Protein AF-A0A2G9TCG8-F1 (afdb_monomer)

Foldseek 3Di:
DLLVQLLPPDPVSVVVSVVVVVVVCVVPPFDWAWDWAFADDWDDPPDDFDADDDPRCVVVDDDPVQDQPDPVSQQVDWDDPDDAPRGTHDRTDITQHRPVDRGGDDDPDDPVSVVVVVQCPPCVNVVSSVVVVVVVVVVPDPPPPPPDDPDD

InterPro domains:
  IPR055455 Proteasome activator complex subunit 4-like, HEAT repeat-like [PF23096] (2-145)

Nearest PDB structures (foldseek):
  7naq-assembly1_c  TM=8.749E-01  e=8.943E-05  Homo sapiens

Radius of gyration: 22.46 Å; Cα contacts (8 Å, |Δi|>4): 112; chains: 1; bounding box: 50×48×52 Å

Organism: Teladorsagia circumcincta (NCBI:txid45464)

Secondary structure (DSSP, 8-state):
-TGGGGG-SSHHHHHHHHHHHHHHHHHHPPPBPEEEEEPPPPPPTTS----S--TTTGGGS--SSS---SHHHHHHPPP-SS--SSS---SEEEEEPPTTS-SB-PPPPPHHHHHHHHHHH-HHHHHHHHHHHHHHHHHS----TT------

Structure (mmCIF, N/CA/C/O backbone):
data_AF-A0A2G9TCG8-F1
#
_entry.id   AF-A0A2G9TCG8-F1
#
loop_
_atom_site.group_PDB
_atom_site.id
_atom_site.type_symbol
_atom_site.label_atom_id
_atom_site.label_alt_id
_atom_site.label_comp_id
_atom_site.label_asym_id
_atom_site.label_entity_id
_atom_site.label_seq_id
_atom_site.pdbx_PDB_ins_code
_atom_site.Cartn_x
_atom_site.Cartn_y
_atom_site.Cartn_z
_atom_site.occupancy
_atom_site.B_iso_or_equiv
_atom_site.auth_seq_id
_atom_site.auth_comp_id
_atom_site.auth_asym_id
_atom_site.auth_atom_id
_atom_site.pdbx_PDB_model_num
ATOM 1 N N . ILE A 1 1 ? -5.229 -3.408 23.979 1.00 68.50 1 ILE A N 1
ATOM 2 C CA . ILE A 1 1 ? -4.871 -2.090 24.557 1.00 68.50 1 ILE A CA 1
ATOM 3 C C . ILE A 1 1 ? -4.566 -1.082 23.457 1.00 68.50 1 ILE A C 1
ATOM 5 O O . ILE A 1 1 ? -5.267 -0.091 23.407 1.00 68.50 1 ILE A O 1
ATOM 9 N N . LEU A 1 2 ? -3.612 -1.334 22.549 1.00 85.12 2 LEU A N 1
ATOM 10 C CA . LEU A 1 2 ? -3.306 -0.400 21.453 1.00 85.12 2 LEU A CA 1
ATOM 11 C C . LEU A 1 2 ? -4.531 -0.136 20.560 1.00 85.12 2 LEU A C 1
ATOM 13 O O . LEU A 1 2 ? -5.032 0.971 20.530 1.00 85.12 2 LEU A O 1
ATOM 17 N N . LEU A 1 3 ? -5.122 -1.170 19.955 1.00 90.19 3 LEU A N 1
ATOM 18 C CA . LEU A 1 3 ? -6.265 -0.997 19.042 1.00 90.19 3 LEU A CA 1
ATOM 19 C C . LEU A 1 3 ? -7.465 -0.271 19.669 1.00 90.19 3 LEU A C 1
ATOM 21 O O . LEU A 1 3 ? -8.044 0.600 19.037 1.00 90.19 3 LEU A O 1
ATOM 25 N N . SER A 1 4 ? -7.799 -0.555 20.930 1.00 90.19 4 SER A N 1
ATOM 26 C CA . SER A 1 4 ? -8.892 0.132 21.634 1.00 90.19 4 SER A CA 1
ATOM 27 C C . SER A 1 4 ? -8.653 1.636 21.806 1.00 90.19 4 SER A C 1
ATOM 29 O O . SER A 1 4 ? -9.613 2.378 21.955 1.00 90.19 4 SER A O 1
ATOM 31 N N . LYS A 1 5 ? -7.394 2.095 21.770 1.00 93.94 5 LYS A N 1
ATOM 32 C CA . LYS A 1 5 ? -7.045 3.515 21.891 1.00 93.94 5 LYS A CA 1
ATOM 33 C C . LYS A 1 5 ? -7.274 4.315 20.610 1.00 93.94 5 LYS A C 1
ATOM 35 O O . LYS A 1 5 ? -7.228 5.534 20.666 1.00 93.94 5 LYS A O 1
ATOM 40 N N . LEU A 1 6 ? -7.585 3.667 19.485 1.00 93.25 6 LEU A N 1
ATOM 41 C CA . LEU A 1 6 ? -7.984 4.362 18.254 1.00 93.25 6 LEU A CA 1
ATOM 42 C C . LEU A 1 6 ? -9.341 5.066 18.377 1.00 93.25 6 LEU A C 1
ATOM 44 O O . LEU A 1 6 ? -9.604 6.000 17.628 1.00 93.25 6 LEU A O 1
ATOM 48 N N . ILE A 1 7 ? -10.181 4.637 19.319 1.00 94.25 7 ILE A N 1
ATOM 49 C CA . ILE A 1 7 ? -11.488 5.238 19.613 1.00 94.25 7 ILE A CA 1
ATOM 50 C C . ILE A 1 7 ? -11.519 5.903 20.996 1.00 94.25 7 ILE A C 1
ATOM 52 O O . ILE A 1 7 ? -12.587 6.084 21.571 1.00 94.25 7 ILE A O 1
ATOM 56 N N . ASP A 1 8 ? -10.347 6.209 21.559 1.00 93.88 8 ASP A N 1
ATOM 57 C CA . ASP A 1 8 ? -10.252 6.906 22.842 1.00 93.88 8 ASP A CA 1
ATOM 58 C C . ASP A 1 8 ? -10.840 8.321 22.733 1.00 93.88 8 ASP A C 1
ATOM 60 O O . ASP A 1 8 ? -10.887 8.882 21.639 1.00 93.88 8 ASP A O 1
ATOM 64 N N . GLU A 1 9 ? -11.276 8.911 23.844 1.00 89.75 9 GLU A N 1
ATOM 65 C CA . GLU A 1 9 ? -11.823 10.273 23.865 1.00 89.75 9 GLU A CA 1
ATOM 66 C C . GLU A 1 9 ? -10.732 11.318 23.602 1.00 89.75 9 GLU A C 1
ATOM 68 O O . GLU A 1 9 ? -10.962 12.301 22.889 1.00 89.75 9 GLU A O 1
ATOM 73 N N . GLU A 1 10 ? -9.513 11.083 24.096 1.00 91.56 10 GLU A N 1
ATOM 74 C CA . GLU A 1 10 ? -8.401 12.010 23.904 1.00 91.56 10 GLU A CA 1
ATOM 75 C C . GLU A 1 10 ? -7.675 11.759 22.575 1.00 91.56 10 GLU A C 1
ATOM 77 O O . GLU A 1 10 ? -7.141 10.676 22.310 1.00 91.56 10 GLU A O 1
ATOM 82 N N . GLN A 1 11 ? -7.561 12.811 21.760 1.00 90.69 11 GLN A N 1
ATOM 83 C CA . GLN A 1 11 ? -6.866 12.777 20.466 1.00 90.69 11 GLN A CA 1
ATOM 84 C C . GLN A 1 11 ? -5.415 12.295 20.578 1.00 90.69 11 GLN A C 1
ATOM 86 O O . GLN A 1 11 ? -4.958 11.509 19.751 1.00 90.69 11 GLN A O 1
ATOM 91 N N . ILE A 1 12 ? -4.703 12.696 21.636 1.00 91.00 12 ILE A N 1
ATOM 92 C CA . ILE A 1 12 ? -3.294 12.336 21.848 1.00 91.00 12 ILE A CA 1
ATOM 93 C C . ILE A 1 12 ? -3.109 10.811 21.895 1.00 91.00 12 ILE A C 1
ATOM 95 O O . ILE A 1 12 ? -2.111 10.290 21.391 1.00 91.00 12 ILE A O 1
ATOM 99 N N . TYR A 1 13 ? -4.051 10.068 22.487 1.00 93.50 13 TYR A N 1
ATOM 100 C CA . TYR A 1 13 ? -3.968 8.606 22.522 1.00 93.50 13 TYR A CA 1
ATOM 101 C C . TYR A 1 13 ? -4.311 7.975 21.176 1.00 93.50 13 TYR A C 1
ATOM 103 O O . TYR A 1 13 ? -3.681 6.979 20.809 1.00 93.50 13 TYR A O 1
ATOM 111 N N . ARG A 1 14 ? -5.244 8.564 20.420 1.00 94.00 14 ARG A N 1
ATOM 112 C CA . ARG A 1 14 ? -5.580 8.109 19.064 1.00 94.00 14 ARG A CA 1
ATOM 113 C C . ARG A 1 14 ? -4.401 8.271 18.113 1.00 94.00 14 ARG A C 1
ATOM 115 O O . ARG A 1 14 ? -4.055 7.320 17.414 1.00 94.00 14 ARG A O 1
ATOM 122 N N . GLU A 1 15 ? -3.734 9.423 18.145 1.00 91.94 15 GLU A N 1
ATOM 123 C CA . GLU A 1 15 ? -2.540 9.707 17.340 1.00 91.94 15 GLU A CA 1
ATOM 124 C C . GLU A 1 15 ? -1.406 8.729 17.655 1.00 91.94 15 GLU A C 1
ATOM 126 O O . GLU A 1 15 ? -0.935 8.024 16.762 1.00 91.94 15 GLU A O 1
ATOM 131 N N . LYS A 1 16 ? -1.039 8.592 18.937 1.00 93.88 16 LYS A N 1
ATOM 132 C CA . LYS A 1 16 ? -0.004 7.637 19.368 1.00 93.88 16 LYS A CA 1
ATOM 133 C C . LYS A 1 16 ? -0.344 6.208 18.957 1.00 93.88 16 LYS A C 1
ATOM 135 O O . LYS A 1 16 ? 0.496 5.501 18.406 1.00 93.88 16 LYS A O 1
ATOM 140 N N . SER A 1 17 ? -1.588 5.782 19.174 1.00 94.62 17 SER A N 1
ATOM 141 C CA . SER A 1 17 ? -2.032 4.446 18.778 1.00 94.62 17 SER A CA 1
ATOM 142 C C . SER A 1 17 ? -1.974 4.240 17.263 1.00 94.62 17 SER A C 1
ATOM 144 O O . SER A 1 17 ? -1.652 3.141 16.807 1.00 94.62 17 SER A O 1
ATOM 146 N N . SER A 1 18 ? -2.302 5.263 16.475 1.00 93.25 18 SER A N 1
ATOM 147 C CA . SER A 1 18 ? -2.228 5.223 15.013 1.00 93.25 18 SER A CA 1
ATOM 148 C C . SER A 1 18 ? -0.782 5.070 14.539 1.00 93.25 18 SER A C 1
ATOM 150 O O . SER A 1 18 ? -0.486 4.201 13.714 1.00 93.25 18 SER A O 1
ATOM 152 N N . GLU A 1 19 ? 0.144 5.838 15.115 1.00 94.69 19 GLU A N 1
ATOM 153 C CA . GLU A 1 19 ? 1.574 5.756 14.811 1.00 94.69 19 GLU A CA 1
ATOM 154 C C . GLU A 1 19 ? 2.166 4.391 15.170 1.00 94.69 19 GLU A C 1
ATOM 156 O O . GLU A 1 19 ? 2.863 3.776 14.354 1.00 94.69 19 GLU A O 1
ATOM 161 N N . GLU A 1 20 ? 1.863 3.877 16.363 1.00 95.00 20 GLU A N 1
ATOM 162 C CA . GLU A 1 20 ? 2.346 2.572 16.805 1.00 95.00 20 GLU A CA 1
ATOM 163 C C . GLU A 1 20 ? 1.776 1.437 15.942 1.00 95.00 20 GLU A C 1
ATOM 165 O O . GLU A 1 20 ? 2.518 0.527 15.550 1.00 95.00 20 GLU A O 1
ATOM 170 N N . LEU A 1 21 ? 0.488 1.502 15.573 1.00 95.19 21 LEU A N 1
ATOM 171 C CA . LEU A 1 21 ? -0.120 0.542 14.650 1.00 95.19 21 LEU A CA 1
ATOM 172 C C . LEU A 1 21 ? 0.539 0.613 13.269 1.00 95.19 21 LEU A C 1
ATOM 174 O O . LEU A 1 21 ? 0.897 -0.423 12.705 1.00 95.19 21 LEU A O 1
ATOM 178 N N . ALA A 1 22 ? 0.743 1.814 12.724 1.00 95.50 22 ALA A N 1
ATOM 179 C CA . ALA A 1 22 ? 1.397 2.009 11.434 1.00 95.50 22 ALA A CA 1
ATOM 180 C C . ALA A 1 22 ? 2.835 1.470 11.443 1.00 95.50 22 ALA A C 1
ATOM 182 O O . ALA A 1 22 ? 3.257 0.785 10.502 1.00 95.50 22 ALA A O 1
ATOM 183 N N . TYR A 1 23 ? 3.581 1.714 12.523 1.00 95.50 23 TYR A N 1
ATOM 184 C CA . TYR A 1 23 ? 4.913 1.156 12.726 1.00 95.50 23 TYR A CA 1
ATOM 185 C C . TYR A 1 23 ? 4.877 -0.375 12.760 1.00 95.50 23 TYR A C 1
ATOM 187 O O . TYR A 1 23 ? 5.656 -1.033 12.059 1.00 95.50 23 TYR A O 1
ATOM 195 N N . TRP A 1 24 ? 3.946 -0.953 13.522 1.00 94.62 24 TRP A N 1
ATOM 196 C CA . TRP A 1 24 ? 3.787 -2.399 13.623 1.00 94.62 24 TRP A CA 1
ATOM 197 C C . TRP A 1 24 ? 3.440 -3.025 12.265 1.00 94.62 24 TRP A C 1
ATOM 199 O O . TRP A 1 24 ? 4.092 -3.987 11.851 1.00 94.62 24 TRP A O 1
ATOM 209 N N . LEU A 1 25 ? 2.490 -2.447 11.523 1.00 94.75 25 LEU A N 1
ATOM 210 C CA . LEU A 1 25 ? 2.100 -2.896 10.182 1.00 94.75 25 LEU A CA 1
ATOM 211 C C . LEU A 1 25 ? 3.273 -2.821 9.201 1.00 94.75 25 LEU A C 1
ATOM 213 O O . LEU A 1 25 ? 3.505 -3.753 8.433 1.00 94.75 25 LEU A O 1
ATOM 217 N N . LYS A 1 26 ? 4.061 -1.742 9.247 1.00 94.75 26 LYS A N 1
ATOM 218 C CA . LYS A 1 26 ? 5.252 -1.577 8.403 1.00 94.75 26 LYS A CA 1
ATOM 219 C C . LYS A 1 26 ? 6.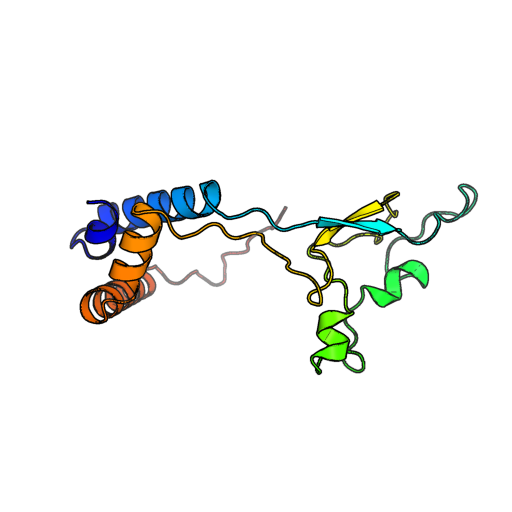316 -2.629 8.710 1.00 94.75 26 LYS A C 1
ATOM 221 O O . LYS A 1 26 ? 6.908 -3.175 7.780 1.00 94.75 26 LYS A O 1
ATOM 226 N N . LYS A 1 27 ? 6.558 -2.915 9.992 1.00 93.50 27 LYS A N 1
ATOM 227 C CA . LYS A 1 27 ? 7.560 -3.892 10.445 1.00 93.50 27 LYS A CA 1
ATOM 228 C C . LYS A 1 27 ? 7.173 -5.327 10.085 1.00 93.50 27 LYS A C 1
ATOM 230 O O . LYS A 1 27 ? 8.042 -6.104 9.700 1.00 93.50 27 LYS A O 1
ATOM 235 N N . ASN A 1 28 ? 5.886 -5.657 10.184 1.00 92.06 28 ASN A N 1
ATOM 236 C CA . ASN A 1 28 ? 5.368 -7.006 9.944 1.00 92.06 28 ASN A CA 1
ATOM 237 C C . ASN A 1 28 ? 4.868 -7.228 8.506 1.00 92.06 28 ASN A C 1
ATOM 239 O O . ASN A 1 28 ? 4.425 -8.324 8.170 1.00 92.06 28 ASN A O 1
ATOM 243 N N . LYS A 1 29 ? 4.959 -6.221 7.627 1.00 91.00 29 LYS A N 1
ATOM 244 C CA . LYS A 1 29 ? 4.546 -6.341 6.226 1.00 91.00 29 LYS A CA 1
ATOM 245 C C . LYS A 1 29 ? 5.308 -7.469 5.527 1.00 91.00 29 LYS A C 1
ATOM 247 O O . LYS A 1 29 ? 6.534 -7.427 5.402 1.00 91.00 29 LYS A O 1
ATOM 252 N N . ALA A 1 30 ? 4.564 -8.440 4.998 1.00 91.56 30 ALA A N 1
ATOM 253 C CA . ALA A 1 30 ? 5.127 -9.523 4.203 1.00 91.56 30 ALA A CA 1
ATOM 254 C C . ALA A 1 30 ? 5.920 -8.966 3.007 1.00 91.56 30 ALA A C 1
ATOM 256 O O . ALA A 1 30 ? 5.468 -8.067 2.288 1.00 91.56 30 ALA A O 1
ATOM 257 N N . ARG A 1 31 ? 7.132 -9.492 2.804 1.00 91.38 31 ARG A N 1
ATOM 258 C CA . ARG A 1 31 ? 8.017 -9.031 1.732 1.00 91.38 31 ARG A CA 1
ATOM 259 C C . ARG A 1 31 ? 7.474 -9.476 0.379 1.00 91.38 31 ARG A C 1
ATOM 261 O O . ARG A 1 31 ? 7.101 -10.631 0.192 1.00 91.38 31 ARG A O 1
ATOM 268 N N . THR A 1 32 ? 7.481 -8.554 -0.575 1.00 94.19 32 THR A N 1
ATOM 269 C CA . THR A 1 32 ? 7.158 -8.856 -1.971 1.00 94.19 32 THR A CA 1
ATOM 270 C C . THR A 1 32 ? 8.260 -9.703 -2.594 1.00 94.19 32 THR A C 1
ATOM 272 O O . THR A 1 32 ? 9.441 -9.396 -2.409 1.00 94.19 32 THR A O 1
ATOM 275 N N . ILE A 1 33 ? 7.890 -10.700 -3.389 1.00 94.88 33 ILE A N 1
ATOM 276 C CA . ILE A 1 33 ? 8.814 -11.457 -4.229 1.00 94.88 33 ILE A CA 1
ATOM 277 C C . ILE A 1 33 ? 9.256 -10.544 -5.374 1.00 94.88 33 ILE A C 1
ATOM 279 O O . ILE A 1 33 ? 8.430 -9.942 -6.065 1.00 94.88 33 ILE A O 1
ATOM 283 N N . ARG A 1 34 ? 10.571 -10.401 -5.547 1.00 94.12 34 ARG A N 1
ATOM 284 C CA . ARG A 1 34 ? 11.161 -9.496 -6.538 1.00 94.12 34 ARG A CA 1
ATOM 285 C C . ARG A 1 34 ? 11.934 -10.276 -7.592 1.00 94.12 34 ARG A C 1
ATOM 287 O O . ARG A 1 34 ? 12.496 -11.326 -7.299 1.00 94.12 34 ARG A O 1
ATOM 294 N N . MET A 1 35 ? 11.975 -9.736 -8.802 1.00 94.31 35 MET A N 1
ATOM 295 C CA . MET A 1 35 ? 12.824 -10.199 -9.897 1.00 94.31 35 MET A CA 1
ATOM 296 C C . MET A 1 35 ? 13.745 -9.074 -10.362 1.00 94.31 35 MET A C 1
ATOM 298 O O . MET A 1 35 ? 13.427 -7.892 -10.212 1.00 94.31 35 MET A O 1
ATOM 302 N N . ASN A 1 36 ? 14.874 -9.454 -10.953 1.00 93.69 36 ASN A N 1
ATOM 303 C CA . ASN A 1 36 ? 15.758 -8.517 -11.630 1.00 93.69 36 ASN A CA 1
ATOM 304 C C . ASN A 1 36 ? 15.252 -8.318 -13.056 1.00 93.69 36 ASN A C 1
ATOM 306 O O . ASN A 1 36 ? 15.309 -9.231 -13.878 1.00 93.69 36 ASN A O 1
ATOM 310 N N . TRP A 1 37 ? 14.737 -7.126 -13.335 1.00 91.50 37 TRP A N 1
ATOM 311 C CA . TRP A 1 37 ? 14.377 -6.719 -14.682 1.00 91.50 37 TRP A CA 1
ATOM 312 C C . TRP A 1 37 ? 15.614 -6.173 -15.394 1.00 91.50 37 TRP A C 1
ATOM 314 O O . TRP A 1 37 ? 16.307 -5.293 -14.870 1.00 91.50 37 TRP A O 1
ATOM 324 N N . MET A 1 38 ? 15.907 -6.733 -16.565 1.00 89.50 38 MET A N 1
ATOM 325 C CA . MET A 1 38 ? 17.078 -6.374 -17.359 1.00 89.50 38 MET A CA 1
ATOM 326 C C . MET A 1 38 ? 16.841 -5.031 -18.037 1.00 89.50 38 MET A C 1
ATOM 328 O O . MET A 1 38 ? 15.907 -4.895 -18.825 1.00 89.50 38 MET A O 1
ATOM 332 N N . CYS A 1 39 ? 17.692 -4.050 -17.738 1.00 86.12 39 CYS A N 1
ATOM 333 C CA . CYS A 1 39 ? 17.575 -2.743 -18.368 1.00 86.12 39 CYS A CA 1
ATOM 334 C C . CYS A 1 39 ? 18.019 -2.800 -19.837 1.00 86.12 39 CYS A C 1
ATOM 336 O O . CYS A 1 39 ? 18.892 -3.608 -20.180 1.00 86.12 39 CYS A O 1
ATOM 338 N N . PRO A 1 40 ? 17.472 -1.929 -20.706 1.00 83.19 40 PRO A N 1
ATOM 339 C CA . PRO A 1 40 ? 17.981 -1.753 -22.059 1.00 83.19 40 PRO A CA 1
ATOM 340 C C . PRO A 1 40 ? 19.495 -1.523 -22.035 1.00 83.19 40 PRO A C 1
ATOM 342 O O . PRO A 1 40 ? 20.017 -0.860 -21.131 1.00 83.19 40 PRO A O 1
ATOM 345 N N . LYS A 1 41 ? 20.214 -2.099 -23.010 1.00 70.62 41 LYS A N 1
ATOM 346 C CA . LYS A 1 41 ? 21.681 -2.015 -23.069 1.00 70.62 41 LYS A CA 1
ATOM 347 C C . LYS A 1 41 ? 22.114 -0.554 -22.947 1.00 70.62 41 LYS A C 1
ATOM 349 O O . LYS A 1 41 ? 21.605 0.300 -23.673 1.00 70.62 41 LYS A O 1
ATOM 354 N N . LYS A 1 42 ? 23.065 -0.288 -22.039 1.00 61.81 42 LYS A N 1
ATOM 355 C CA . LYS A 1 42 ? 23.673 1.040 -21.877 1.00 61.81 42 LYS A CA 1
ATOM 356 C C . LYS A 1 42 ? 24.098 1.531 -23.272 1.00 61.81 42 LYS A C 1
ATOM 358 O O . LYS A 1 42 ? 24.749 0.755 -23.982 1.00 61.81 42 LYS A O 1
ATOM 363 N N . PRO A 1 43 ? 23.756 2.765 -23.686 1.00 56.03 43 PRO A N 1
ATOM 364 C CA . PRO A 1 43 ? 24.396 3.342 -24.858 1.00 56.03 43 PRO A CA 1
ATOM 365 C C . PRO A 1 43 ? 25.907 3.246 -24.636 1.00 56.03 43 PRO A C 1
ATOM 367 O O . PRO A 1 43 ? 26.387 3.518 -23.531 1.00 56.03 43 PRO A O 1
ATOM 370 N N . GLN A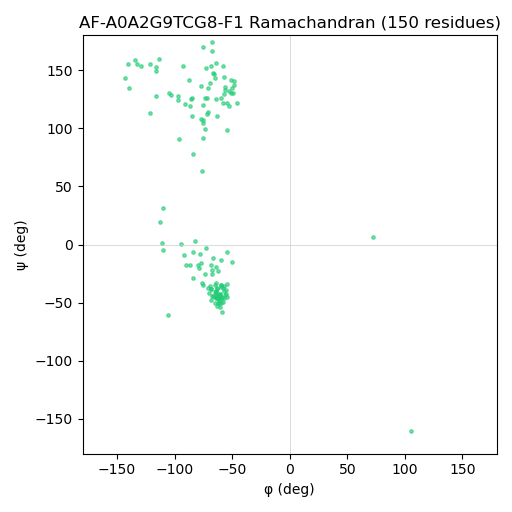 1 44 ? 26.635 2.756 -25.642 1.00 55.44 44 GLN A N 1
ATOM 371 C CA . GLN A 1 44 ? 28.091 2.628 -25.580 1.00 55.44 44 GLN A CA 1
ATOM 372 C C . GLN A 1 44 ? 28.662 3.963 -25.086 1.00 55.44 44 GLN A C 1
ATOM 374 O O . GLN A 1 44 ? 28.198 5.014 -25.526 1.00 55.44 44 GLN A O 1
ATOM 379 N N . GLU A 1 45 ? 29.640 3.930 -24.177 1.00 55.31 45 GLU A N 1
ATOM 380 C CA . GLU A 1 45 ? 30.160 5.085 -23.413 1.00 55.31 45 GLU A CA 1
ATOM 381 C C . GLU A 1 45 ? 30.623 6.288 -24.263 1.00 55.31 45 GLU A C 1
ATOM 383 O O . GLU A 1 45 ? 30.927 7.349 -23.730 1.00 55.31 45 GLU A O 1
ATOM 388 N N . ARG A 1 46 ? 30.638 6.146 -25.592 1.00 56.03 46 ARG A N 1
ATOM 389 C CA . ARG A 1 46 ? 30.939 7.186 -26.581 1.00 56.03 46 ARG A CA 1
ATOM 390 C C . ARG A 1 46 ? 29.747 8.074 -26.963 1.00 56.03 46 ARG A C 1
ATOM 392 O O . ARG A 1 46 ? 29.938 9.024 -27.715 1.00 56.03 46 ARG A O 1
ATOM 399 N N . VAL A 1 47 ? 28.531 7.787 -26.495 1.00 61.28 47 VAL A N 1
ATOM 400 C CA . VAL A 1 47 ? 27.345 8.615 -26.774 1.00 61.28 47 VAL A CA 1
ATOM 401 C C . VAL A 1 47 ? 27.101 9.576 -25.612 1.00 61.28 47 VAL A C 1
ATOM 403 O O . VAL A 1 47 ? 26.937 9.145 -24.472 1.00 61.28 47 VAL A O 1
ATOM 406 N N . PHE A 1 48 ? 27.035 10.879 -25.901 1.00 63.91 48 PHE A N 1
ATOM 407 C CA . PHE A 1 48 ? 26.646 11.895 -24.920 1.00 63.91 48 PHE A CA 1
ATOM 408 C C . PHE A 1 48 ? 25.291 11.539 -24.291 1.00 63.91 48 PHE A C 1
ATOM 410 O O . PHE A 1 48 ? 24.288 11.397 -24.994 1.00 63.91 48 PHE A O 1
ATOM 417 N N . LEU A 1 49 ? 25.266 11.391 -22.963 1.00 65.88 49 LEU A N 1
ATOM 418 C CA . LEU A 1 49 ? 24.052 11.089 -22.206 1.00 65.88 49 LEU A CA 1
ATOM 419 C C . LEU A 1 49 ? 23.058 12.243 -22.362 1.00 65.88 49 LEU A C 1
ATOM 421 O O . LEU A 1 49 ? 23.275 13.339 -21.848 1.00 65.88 49 LEU A O 1
ATOM 425 N N . LYS A 1 50 ? 21.960 11.991 -23.078 1.00 71.31 50 LYS A N 1
ATOM 426 C CA . LYS A 1 50 ? 20.844 12.932 -23.196 1.00 71.31 50 LYS A CA 1
ATOM 427 C C . LYS A 1 50 ? 19.828 12.653 -22.094 1.00 71.31 50 LYS A C 1
ATOM 429 O O . LYS A 1 50 ? 19.289 11.550 -22.006 1.00 71.31 50 LYS A O 1
ATOM 434 N N . CYS A 1 51 ? 19.571 13.646 -21.253 1.00 76.94 51 CYS A N 1
ATOM 435 C CA . CYS A 1 51 ? 18.486 13.594 -20.277 1.00 76.94 51 CYS A CA 1
ATOM 436 C C . CYS A 1 51 ? 17.123 13.643 -20.982 1.00 76.94 51 CYS A C 1
ATOM 438 O O . CYS A 1 51 ? 17.001 14.225 -22.059 1.00 76.94 51 CYS A O 1
ATOM 440 N N . GLY A 1 52 ? 16.096 13.083 -20.341 1.00 79.44 52 GLY A N 1
ATOM 441 C CA . GLY A 1 52 ? 14.704 13.201 -20.783 1.00 79.44 52 GLY A CA 1
ATOM 442 C C . GLY A 1 52 ? 14.147 11.935 -21.430 1.00 79.44 52 GLY A C 1
ATOM 443 O O . GLY A 1 52 ? 14.646 10.829 -21.201 1.00 79.44 52 GLY A O 1
ATOM 444 N N . ILE A 1 53 ? 13.071 12.105 -22.202 1.00 81.12 53 ILE A N 1
ATOM 445 C CA . ILE A 1 53 ? 12.395 11.012 -22.904 1.00 81.12 53 ILE A CA 1
ATOM 446 C C . ILE A 1 53 ? 13.259 10.585 -24.090 1.00 81.12 53 ILE A C 1
ATOM 448 O O . ILE A 1 53 ? 13.649 11.394 -24.932 1.00 81.12 53 ILE A O 1
ATOM 452 N N . ARG A 1 54 ? 13.568 9.296 -24.143 1.00 82.50 54 ARG A N 1
ATOM 453 C CA . ARG A 1 54 ? 14.402 8.658 -25.150 1.00 82.50 54 ARG A CA 1
ATOM 454 C C . ARG A 1 54 ? 13.740 7.363 -25.624 1.00 82.50 54 ARG A C 1
ATOM 456 O O . ARG A 1 54 ? 12.944 6.783 -24.888 1.00 82.50 54 ARG A O 1
ATOM 463 N N . PRO A 1 55 ? 14.094 6.851 -26.814 1.00 82.62 55 PRO A N 1
ATOM 464 C CA . PRO A 1 55 ? 13.503 5.615 -27.327 1.00 82.62 55 PRO A CA 1
ATOM 465 C C . PRO A 1 55 ? 13.619 4.421 -26.366 1.00 82.62 55 PRO A C 1
ATOM 467 O O . PRO A 1 55 ? 12.709 3.605 -26.288 1.00 82.62 55 PRO A O 1
ATOM 470 N N . ASP A 1 56 ? 14.705 4.339 -25.593 1.00 82.81 56 ASP A N 1
ATOM 471 C CA . ASP A 1 56 ? 14.958 3.274 -24.618 1.00 82.81 56 ASP A CA 1
ATOM 472 C C . ASP A 1 56 ? 14.097 3.362 -23.349 1.00 82.81 56 ASP A C 1
ATOM 474 O O . ASP A 1 56 ? 13.884 2.341 -22.702 1.00 82.81 56 ASP A O 1
ATOM 478 N N . ASN A 1 57 ? 13.615 4.552 -22.972 1.00 84.00 57 ASN A N 1
ATOM 479 C CA . ASN A 1 57 ? 12.777 4.754 -21.782 1.00 84.00 57 ASN A CA 1
ATOM 480 C C . ASN A 1 57 ? 11.320 5.115 -22.107 1.00 84.00 57 ASN A C 1
ATOM 482 O O . ASN A 1 57 ? 10.522 5.267 -21.186 1.00 84.00 57 ASN A O 1
ATOM 486 N N . MET A 1 58 ? 10.961 5.184 -23.392 1.00 83.31 58 MET A N 1
ATOM 487 C CA . MET A 1 58 ? 9.615 5.533 -23.851 1.00 83.31 58 MET A CA 1
ATOM 488 C C . MET A 1 58 ? 8.546 4.595 -23.283 1.00 83.31 58 MET A C 1
ATOM 490 O O . MET A 1 58 ? 7.473 5.046 -22.910 1.00 83.31 58 MET A O 1
ATOM 494 N N . SER A 1 59 ? 8.858 3.306 -23.121 1.00 78.62 59 SER A N 1
ATOM 495 C CA . SER A 1 59 ? 7.935 2.323 -22.538 1.00 78.62 59 SER A CA 1
ATOM 496 C C . SER A 1 59 ? 7.627 2.552 -21.052 1.00 78.62 59 SER A C 1
ATOM 498 O O . SER A 1 59 ? 6.766 1.873 -20.503 1.00 78.62 59 SER A O 1
ATOM 500 N N . LEU A 1 60 ? 8.369 3.433 -20.370 1.00 81.88 60 LEU A N 1
ATOM 501 C CA . LEU A 1 60 ? 8.072 3.853 -18.998 1.00 81.88 60 LEU A CA 1
ATOM 502 C C . LEU A 1 60 ? 7.153 5.073 -18.943 1.00 81.88 60 LEU A C 1
ATOM 504 O O . LEU A 1 60 ? 6.616 5.372 -17.875 1.00 81.88 60 LEU A O 1
ATOM 508 N N . ALA A 1 61 ? 7.020 5.808 -20.049 1.00 84.75 61 ALA A N 1
ATOM 509 C CA . ALA A 1 61 ? 6.084 6.912 -20.118 1.00 84.75 61 ALA A CA 1
ATOM 510 C C . ALA A 1 61 ? 4.656 6.367 -20.038 1.00 84.75 61 ALA A C 1
ATOM 512 O O . ALA A 1 61 ? 4.362 5.260 -20.490 1.00 84.75 61 ALA A O 1
ATOM 513 N N . TYR A 1 62 ? 3.771 7.153 -19.432 1.00 87.25 62 TYR A N 1
ATOM 514 C CA . TYR A 1 62 ? 2.356 6.826 -19.420 1.00 87.25 62 TYR A CA 1
ATOM 515 C C . TYR A 1 62 ? 1.816 6.856 -20.852 1.00 87.25 62 TYR A C 1
ATOM 517 O O . TYR A 1 62 ? 1.942 7.869 -21.539 1.00 87.25 62 TYR A O 1
ATOM 525 N N . ASP A 1 63 ? 1.200 5.755 -21.267 1.00 88.12 63 ASP A N 1
ATOM 526 C CA . ASP A 1 63 ? 0.543 5.607 -22.559 1.00 88.12 63 ASP A CA 1
ATOM 527 C C . ASP A 1 63 ? -0.929 5.257 -22.319 1.00 88.12 63 ASP A C 1
ATOM 529 O O . ASP A 1 63 ? -1.248 4.189 -21.789 1.00 88.12 63 ASP A O 1
ATOM 533 N N . SER A 1 64 ? -1.825 6.175 -22.687 1.00 90.81 64 SER A N 1
ATOM 534 C CA . SER A 1 64 ? -3.271 6.015 -22.515 1.00 90.81 64 SER A CA 1
ATOM 535 C C . SER A 1 64 ? -3.875 4.923 -23.396 1.00 90.81 64 SER A C 1
ATOM 537 O O . SER A 1 64 ? -4.919 4.378 -23.046 1.00 90.81 64 SER A O 1
ATOM 539 N N . GLU A 1 65 ? -3.254 4.605 -24.532 1.00 89.88 65 GLU A N 1
ATOM 540 C CA . GLU A 1 65 ? -3.770 3.617 -25.484 1.00 89.88 65 GLU A CA 1
ATOM 541 C C . GLU A 1 65 ? -3.379 2.188 -25.080 1.00 89.88 65 GLU A C 1
ATOM 543 O O . GLU A 1 65 ? -4.114 1.231 -25.334 1.00 89.88 65 GLU A O 1
ATOM 548 N N . ASN A 1 66 ? -2.247 2.037 -24.383 1.00 86.19 66 ASN A N 1
ATOM 549 C CA . ASN A 1 66 ? -1.669 0.743 -24.012 1.00 86.19 66 ASN A CA 1
ATOM 550 C C . ASN A 1 66 ? -1.752 0.424 -22.513 1.00 86.19 66 ASN A C 1
ATOM 552 O O . ASN A 1 66 ? -0.917 -0.303 -21.966 1.00 86.19 66 ASN A O 1
ATOM 556 N N . LEU A 1 67 ? -2.794 0.910 -21.843 1.00 90.38 67 LEU A N 1
ATOM 557 C CA . LEU A 1 67 ? -3.031 0.598 -20.437 1.00 90.38 67 LEU A CA 1
ATOM 558 C C . LEU A 1 67 ? -3.343 -0.898 -20.216 1.00 90.38 67 LEU A C 1
ATOM 560 O O . LEU A 1 67 ? -3.976 -1.550 -21.062 1.00 90.38 67 LEU A O 1
ATOM 564 N N . PRO A 1 68 ? -2.936 -1.471 -19.067 1.00 92.19 68 PRO A N 1
ATOM 565 C CA . PRO A 1 68 ? -3.221 -2.857 -18.706 1.00 92.19 68 PRO A CA 1
ATOM 566 C C . PRO A 1 68 ? -4.681 -3.042 -18.248 1.00 92.19 68 PRO A C 1
ATOM 568 O O . PRO A 1 68 ? -4.948 -3.421 -17.114 1.00 92.19 68 PRO A O 1
ATOM 571 N N . ASN A 1 69 ? -5.633 -2.798 -19.153 1.00 93.31 69 ASN A N 1
ATOM 572 C CA . ASN A 1 69 ? -7.083 -2.819 -18.889 1.00 93.31 69 ASN A CA 1
ATOM 573 C C . ASN A 1 69 ? -7.707 -4.226 -18.929 1.00 93.31 69 ASN A C 1
ATOM 575 O O . ASN A 1 69 ? -8.920 -4.375 -18.833 1.00 93.31 69 ASN A O 1
ATOM 579 N N . SER A 1 70 ? -6.890 -5.257 -19.120 1.00 95.19 70 SER A N 1
ATOM 580 C CA . SER A 1 70 ? -7.310 -6.661 -19.115 1.00 95.19 70 SER A CA 1
ATOM 581 C C . SER A 1 70 ? -6.403 -7.444 -18.181 1.00 95.19 70 SER A C 1
ATOM 583 O O . SER A 1 70 ? -5.243 -7.068 -17.996 1.00 95.19 70 SER A O 1
ATOM 585 N N . GLU A 1 71 ? -6.919 -8.539 -17.627 1.00 94.31 71 GLU A N 1
ATOM 586 C CA . GLU A 1 71 ? -6.165 -9.403 -16.722 1.00 94.31 71 GLU A CA 1
ATOM 587 C C . GLU A 1 71 ? -4.872 -9.914 -17.375 1.00 94.31 71 GLU A C 1
ATOM 589 O O . GLU A 1 71 ? -3.809 -9.824 -16.768 1.00 94.31 71 GLU A O 1
ATOM 594 N N . ASP A 1 72 ? -4.919 -10.342 -18.639 1.00 93.94 72 ASP A N 1
ATOM 595 C CA . ASP A 1 72 ? -3.742 -10.837 -19.365 1.00 93.94 72 ASP A CA 1
ATOM 596 C C . ASP A 1 72 ? -2.647 -9.776 -19.522 1.00 93.94 72 ASP A C 1
ATOM 598 O O . ASP A 1 72 ? -1.459 -10.053 -19.295 1.00 93.94 72 ASP A O 1
ATOM 602 N N . LYS A 1 73 ? -3.041 -8.542 -19.877 1.00 93.00 73 LYS A N 1
ATOM 603 C CA . LYS A 1 73 ? -2.111 -7.408 -19.955 1.00 93.00 73 LYS A CA 1
ATOM 604 C C . LYS A 1 73 ? -1.554 -7.091 -18.568 1.00 93.00 73 LYS A C 1
ATOM 606 O O . LYS A 1 73 ? -0.340 -7.059 -18.408 1.00 93.00 73 LYS A O 1
ATOM 611 N N . TRP A 1 74 ? -2.409 -6.948 -17.555 1.00 94.38 74 TRP A N 1
ATOM 612 C CA . TRP A 1 74 ? -2.006 -6.681 -16.170 1.00 94.38 74 TRP A CA 1
ATOM 613 C C . TRP A 1 74 ? -1.008 -7.715 -15.638 1.00 94.38 74 TRP A C 1
ATOM 615 O O . TRP A 1 74 ? 0.038 -7.370 -15.084 1.00 94.38 74 TRP A O 1
ATOM 625 N N . ASN A 1 75 ? -1.285 -8.991 -15.892 1.00 94.88 75 ASN A N 1
ATOM 626 C CA . ASN A 1 75 ? -0.466 -10.124 -15.484 1.00 94.88 75 ASN A CA 1
ATOM 627 C C . ASN A 1 75 ? 0.888 -10.201 -16.198 1.00 94.88 75 ASN A C 1
ATOM 629 O O . ASN A 1 75 ? 1.798 -10.877 -15.705 1.00 94.88 75 ASN A O 1
ATOM 633 N N . SER A 1 76 ? 1.036 -9.495 -17.319 1.00 91.88 76 SER A N 1
ATOM 634 C CA . SER A 1 76 ? 2.246 -9.451 -18.142 1.00 91.88 76 SER A CA 1
ATOM 635 C C . SER A 1 76 ? 2.980 -8.106 -18.086 1.00 91.88 76 SER A C 1
ATOM 637 O O . SER A 1 76 ? 4.077 -7.998 -18.632 1.00 91.88 76 SER A O 1
ATOM 639 N N . THR A 1 77 ? 2.431 -7.098 -17.405 1.00 90.81 77 THR A N 1
ATOM 640 C CA . THR A 1 77 ? 3.044 -5.772 -17.261 1.00 90.81 77 THR A CA 1
ATOM 641 C C . THR A 1 77 ? 3.996 -5.715 -16.064 1.00 90.81 77 THR A C 1
ATOM 643 O O . THR A 1 77 ? 3.739 -6.274 -14.996 1.00 90.81 77 THR A O 1
ATOM 646 N N . VAL A 1 78 ? 5.121 -5.014 -16.237 1.00 89.19 78 VAL A N 1
ATOM 647 C CA . VAL A 1 78 ? 6.034 -4.647 -15.144 1.00 89.19 78 VAL A CA 1
ATOM 648 C C . VAL A 1 78 ? 5.712 -3.230 -14.688 1.00 89.19 78 VAL A C 1
ATOM 650 O O . VAL A 1 78 ? 5.713 -2.307 -15.497 1.00 89.19 78 VAL A O 1
ATOM 653 N N . PHE A 1 79 ? 5.497 -3.048 -13.387 1.00 88.44 79 PHE A N 1
ATOM 654 C CA . PHE A 1 79 ? 5.232 -1.738 -12.796 1.00 88.44 79 PHE A CA 1
ATOM 655 C C . PHE A 1 79 ? 6.471 -1.197 -12.083 1.00 88.44 79 PHE A C 1
ATOM 657 O O . PHE A 1 79 ? 7.061 -1.864 -11.225 1.00 88.44 79 PHE A O 1
ATOM 664 N N . PHE A 1 80 ? 6.843 0.038 -12.409 1.00 86.62 80 PHE A N 1
ATOM 665 C CA . PHE A 1 80 ? 7.953 0.747 -11.783 1.00 86.62 80 PHE A CA 1
ATOM 666 C C . PHE A 1 80 ? 7.419 1.812 -10.829 1.00 86.62 80 PHE A C 1
ATOM 668 O O . PHE A 1 80 ? 6.576 2.621 -11.195 1.00 86.62 80 PHE A O 1
ATOM 675 N N . SER A 1 81 ? 7.928 1.831 -9.597 1.00 80.31 81 SER A N 1
ATOM 676 C CA . SER A 1 81 ? 7.544 2.828 -8.588 1.00 80.31 81 SER A CA 1
ATOM 677 C C . SER A 1 81 ? 8.444 4.064 -8.564 1.00 80.31 81 SER A C 1
ATOM 679 O O . SER A 1 81 ? 8.164 5.014 -7.841 1.00 80.31 81 SER A O 1
ATOM 681 N N . LYS A 1 82 ? 9.559 4.041 -9.301 1.00 82.62 82 LYS A N 1
ATOM 682 C CA . LYS A 1 82 ? 10.548 5.121 -9.359 1.00 82.62 82 LYS A CA 1
ATOM 683 C C . LYS A 1 82 ? 10.905 5.422 -10.807 1.00 82.62 82 LYS A C 1
ATOM 685 O O . LYS A 1 82 ? 10.820 4.550 -11.669 1.00 82.62 82 LYS A O 1
ATOM 690 N N . GLN A 1 83 ? 11.360 6.647 -11.037 1.00 78.06 83 GLN A N 1
ATOM 691 C CA . GLN A 1 83 ? 11.827 7.118 -12.334 1.00 78.06 83 GLN A CA 1
ATOM 692 C C . GLN A 1 83 ? 13.220 6.542 -12.626 1.00 78.06 83 GLN A C 1
ATOM 694 O O . GLN A 1 83 ? 14.243 7.088 -12.213 1.00 78.06 83 GLN A O 1
ATOM 699 N N . PHE A 1 84 ? 13.264 5.393 -13.298 1.00 84.50 84 PHE A N 1
ATOM 700 C CA . PHE A 1 84 ? 14.507 4.802 -13.789 1.00 84.50 84 PHE A CA 1
ATOM 701 C C . PHE A 1 84 ? 14.785 5.248 -15.225 1.00 84.50 84 PHE A C 1
ATOM 703 O O . PHE A 1 84 ? 13.873 5.577 -15.975 1.00 84.50 84 PHE A O 1
ATOM 710 N N . GLY A 1 85 ? 16.058 5.269 -15.622 1.00 79.62 85 GLY A N 1
ATOM 711 C CA . GLY A 1 85 ? 16.418 5.507 -17.020 1.00 79.62 85 GLY A CA 1
ATOM 712 C C . GLY A 1 85 ? 16.235 6.946 -17.515 1.00 79.62 85 GLY A C 1
ATOM 713 O O . GLY A 1 85 ? 16.460 7.190 -18.694 1.00 79.62 85 GLY A O 1
ATOM 714 N N . CYS A 1 86 ? 15.896 7.931 -16.677 1.00 79.81 86 CYS A N 1
ATOM 715 C CA . CYS A 1 86 ? 15.804 9.336 -17.113 1.00 79.81 86 CYS A CA 1
ATOM 716 C C . CYS A 1 86 ? 17.178 9.938 -17.460 1.00 79.81 86 CYS A C 1
ATOM 718 O O . CYS A 1 86 ? 17.310 10.654 -18.450 1.00 79.81 86 CYS A O 1
ATOM 720 N N . TYR A 1 87 ? 18.217 9.592 -16.693 1.00 79.56 87 TYR A N 1
ATOM 721 C CA . TYR A 1 87 ? 19.609 9.976 -16.970 1.00 79.56 87 TYR A CA 1
ATOM 722 C C . TYR A 1 87 ? 20.429 8.795 -17.498 1.00 79.56 87 TYR A C 1
ATOM 724 O O . TYR A 1 87 ? 20.897 8.811 -18.633 1.00 79.56 87 TYR A O 1
ATOM 732 N N . LYS A 1 88 ? 20.550 7.735 -16.690 1.00 80.12 88 LYS A N 1
ATOM 733 C CA . LYS A 1 88 ? 21.284 6.511 -17.023 1.00 80.12 88 LYS A CA 1
ATOM 734 C C . LYS A 1 88 ? 20.555 5.294 -16.463 1.00 80.12 88 LYS A C 1
ATOM 736 O O . LYS A 1 88 ? 19.998 5.353 -15.366 1.00 80.12 88 LYS A O 1
ATOM 741 N N . TRP A 1 89 ? 20.573 4.191 -17.205 1.00 85.88 89 TRP A N 1
ATOM 742 C CA . TRP A 1 89 ? 20.064 2.914 -16.715 1.00 85.88 89 TRP A CA 1
ATOM 743 C C . TRP A 1 89 ? 21.058 2.241 -15.759 1.00 85.88 89 TRP A C 1
ATOM 745 O O . TRP A 1 89 ? 22.258 2.193 -16.065 1.00 85.88 89 TRP A O 1
ATOM 755 N N . PRO A 1 90 ? 20.588 1.686 -14.627 1.00 87.94 90 PRO A N 1
ATOM 756 C CA . PRO A 1 90 ? 21.354 0.682 -13.901 1.00 87.94 90 PRO A CA 1
ATOM 757 C C . PRO A 1 90 ? 21.453 -0.603 -14.738 1.00 87.94 90 PRO A C 1
ATOM 759 O O . PRO A 1 90 ? 20.853 -0.725 -15.802 1.00 87.94 90 PRO A O 1
ATOM 762 N N . GLU A 1 91 ? 22.226 -1.578 -14.274 1.00 86.50 91 GLU A N 1
ATOM 763 C CA . GLU A 1 91 ? 22.340 -2.867 -14.975 1.00 86.50 91 GLU A CA 1
ATOM 764 C C . GLU A 1 91 ? 21.054 -3.682 -14.870 1.00 86.50 91 GLU A C 1
ATOM 766 O O . GLU A 1 91 ? 20.579 -4.253 -15.850 1.00 86.50 91 GLU A O 1
ATOM 771 N N . THR A 1 92 ? 20.458 -3.684 -13.681 1.00 90.44 92 THR A N 1
ATOM 772 C CA . THR A 1 92 ? 19.170 -4.316 -13.416 1.00 90.44 92 THR A CA 1
ATOM 773 C C . THR A 1 92 ? 18.348 -3.452 -12.472 1.00 90.44 92 THR A C 1
ATOM 775 O O . THR A 1 92 ? 18.887 -2.658 -11.696 1.00 90.44 92 THR A O 1
ATOM 778 N N . ILE A 1 93 ? 17.026 -3.607 -12.536 1.00 90.94 93 ILE A N 1
ATOM 779 C CA . ILE A 1 93 ? 16.097 -2.996 -11.585 1.00 90.94 93 ILE A CA 1
ATOM 780 C C . ILE A 1 93 ? 15.389 -4.112 -10.834 1.00 90.94 93 ILE A C 1
ATOM 782 O O . ILE A 1 93 ? 14.797 -5.007 -11.434 1.00 90.94 93 ILE A O 1
ATOM 786 N N . SER A 1 94 ? 15.411 -4.032 -9.506 1.00 93.00 94 SER A N 1
ATOM 787 C CA . SER A 1 94 ? 14.614 -4.924 -8.674 1.00 93.00 94 SER A CA 1
ATOM 788 C C . SER A 1 94 ? 13.148 -4.495 -8.719 1.00 93.00 94 SER A C 1
ATOM 790 O O . SER A 1 94 ? 12.765 -3.495 -8.103 1.00 93.00 94 SER A O 1
ATOM 792 N N . VAL A 1 95 ? 12.316 -5.261 -9.415 1.00 92.75 95 VAL A N 1
ATOM 793 C CA . VAL A 1 95 ? 10.866 -5.038 -9.541 1.00 92.75 95 VAL A CA 1
ATOM 794 C C . VAL A 1 95 ? 10.095 -6.165 -8.866 1.00 92.75 95 VAL A C 1
ATOM 796 O O . VAL A 1 95 ? 10.642 -7.242 -8.637 1.00 92.75 95 VAL A O 1
ATOM 799 N N . VAL A 1 96 ? 8.828 -5.933 -8.523 1.00 94.12 96 VAL A N 1
ATOM 800 C CA . VAL A 1 96 ? 7.948 -7.028 -8.084 1.00 94.12 96 VAL A CA 1
ATOM 801 C C . VAL A 1 96 ? 7.755 -7.987 -9.259 1.00 94.12 96 VAL A C 1
ATOM 803 O O . VAL A 1 96 ? 7.717 -7.557 -10.412 1.00 94.12 96 VAL A O 1
ATOM 806 N N . VAL A 1 97 ? 7.684 -9.289 -8.983 1.00 94.88 97 VAL A N 1
ATOM 807 C CA . VAL A 1 97 ? 7.401 -10.286 -10.023 1.00 94.88 97 VAL A CA 1
ATOM 808 C C . VAL A 1 97 ? 6.068 -10.000 -10.725 1.00 94.88 97 VAL A C 1
ATOM 810 O O . VAL A 1 97 ? 5.164 -9.394 -10.147 1.00 94.88 97 VAL A O 1
ATOM 813 N N . PHE A 1 98 ? 5.941 -10.453 -11.972 1.00 94.25 98 PHE A N 1
ATOM 814 C CA . PHE A 1 98 ? 4.687 -10.387 -12.727 1.00 94.25 98 PHE A CA 1
ATOM 815 C C . PHE A 1 98 ? 3.499 -10.916 -11.914 1.00 94.25 98 PHE A C 1
ATOM 817 O O . PHE A 1 98 ? 3.639 -11.937 -11.239 1.00 94.25 98 PHE A O 1
ATOM 824 N N . ALA A 1 99 ? 2.335 -10.270 -12.029 1.00 93.19 99 ALA A N 1
ATOM 825 C CA . ALA A 1 99 ? 1.142 -10.641 -11.263 1.00 93.19 99 ALA A CA 1
ATOM 826 C C . ALA A 1 99 ? 0.607 -12.049 -11.596 1.00 93.19 99 ALA A C 1
ATOM 828 O O . ALA A 1 99 ? -0.011 -12.674 -10.741 1.00 93.19 99 ALA A O 1
ATOM 829 N N . LYS A 1 100 ? 0.979 -12.626 -12.753 1.00 93.88 100 LYS A N 1
ATOM 830 C CA . LYS A 1 100 ? 0.752 -14.055 -13.063 1.00 93.88 100 LYS A CA 1
ATOM 831 C C . LYS A 1 100 ? 1.412 -15.037 -12.086 1.00 93.88 100 LYS A C 1
ATOM 833 O O . LYS A 1 100 ? 1.169 -16.237 -12.155 1.00 93.88 100 LYS A O 1
ATOM 838 N N . ARG A 1 101 ? 2.332 -14.563 -11.243 1.00 91.81 101 ARG A N 1
ATOM 839 C CA . ARG A 1 101 ? 2.987 -15.342 -10.189 1.00 91.81 101 ARG A CA 1
ATOM 840 C C . ARG A 1 101 ? 2.606 -14.758 -8.829 1.00 91.81 101 ARG A C 1
ATOM 842 O O . ARG A 1 101 ? 2.404 -13.549 -8.732 1.00 91.81 101 ARG A O 1
ATOM 849 N N . PRO A 1 102 ? 2.600 -15.569 -7.759 1.00 92.38 102 PRO A N 1
ATOM 850 C CA . PRO A 1 102 ? 2.423 -15.054 -6.407 1.00 92.38 102 PRO A CA 1
ATOM 851 C C . PRO A 1 102 ? 3.425 -13.929 -6.111 1.00 92.38 102 PRO A C 1
ATOM 853 O O . PRO A 1 102 ? 4.637 -14.135 -6.163 1.00 92.38 102 PRO A O 1
ATOM 856 N N . GLN A 1 103 ? 2.926 -12.725 -5.818 1.00 93.06 103 GLN A N 1
ATOM 857 C CA . GLN A 1 103 ? 3.769 -11.551 -5.548 1.00 93.06 103 GLN A CA 1
ATOM 858 C C . GLN A 1 103 ? 4.185 -11.443 -4.080 1.00 93.06 103 GLN A C 1
ATOM 860 O O . GLN A 1 103 ? 5.123 -10.718 -3.749 1.00 93.06 103 GLN A O 1
ATOM 865 N N . ILE A 1 104 ? 3.493 -12.149 -3.188 1.00 93.81 104 ILE A N 1
ATOM 866 C CA . ILE A 1 104 ? 3.736 -12.176 -1.747 1.00 93.81 104 ILE A CA 1
ATOM 867 C C . ILE A 1 104 ? 3.564 -13.624 -1.290 1.00 93.81 104 ILE A C 1
ATOM 869 O O . ILE A 1 104 ? 2.590 -14.273 -1.662 1.00 93.81 104 ILE A O 1
ATOM 873 N N . ASN A 1 105 ? 4.4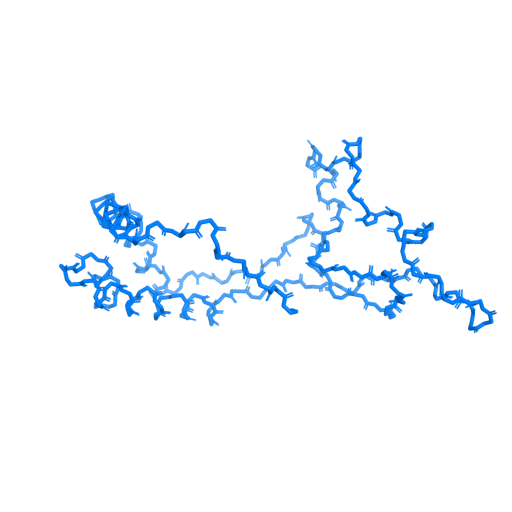84 -14.118 -0.462 1.00 88.81 105 ASN A N 1
ATOM 874 C CA . ASN A 1 105 ? 4.295 -15.381 0.245 1.00 88.81 105 ASN A CA 1
ATOM 875 C C . ASN A 1 105 ? 3.770 -15.078 1.653 1.00 88.81 105 ASN A C 1
ATOM 877 O O . ASN A 1 105 ? 4.554 -14.786 2.559 1.00 88.81 105 ASN A O 1
ATOM 881 N N . ARG A 1 106 ? 2.443 -15.035 1.810 1.00 85.56 106 ARG A N 1
ATOM 882 C CA . ARG A 1 106 ? 1.811 -14.648 3.075 1.00 85.56 106 ARG A CA 1
ATOM 883 C C . ARG A 1 106 ? 1.665 -15.878 3.982 1.00 85.56 106 ARG A C 1
ATOM 885 O O . ARG A 1 106 ? 0.966 -16.813 3.594 1.00 85.56 106 ARG A O 1
ATOM 892 N N . PRO A 1 107 ? 2.2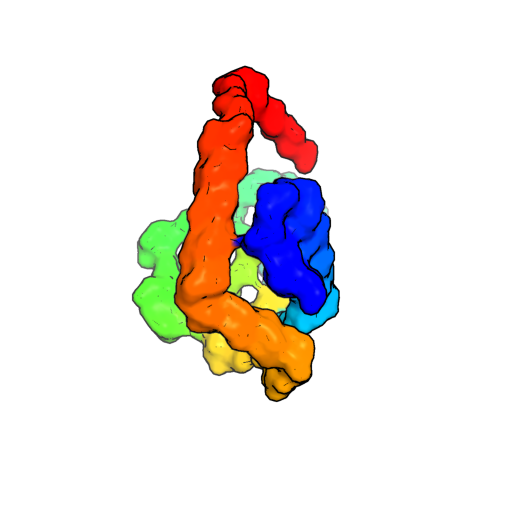83 -15.897 5.177 1.00 87.88 107 PRO A N 1
ATOM 893 C CA . PRO A 1 107 ? 2.005 -16.938 6.160 1.00 87.88 107 PRO A CA 1
ATOM 894 C C . PRO A 1 107 ? 0.570 -16.808 6.692 1.00 87.88 107 PRO A C 1
ATOM 896 O O . PRO A 1 107 ? -0.090 -15.784 6.501 1.00 87.88 107 PRO A O 1
ATOM 899 N N . LYS A 1 108 ? 0.078 -17.844 7.381 1.00 91.00 108 LYS A N 1
ATOM 900 C CA . LYS A 1 108 ? -1.189 -17.741 8.121 1.00 91.00 108 LYS A CA 1
ATOM 901 C C . LYS A 1 108 ? -1.103 -16.592 9.127 1.00 91.00 108 LYS A C 1
ATOM 903 O O . LYS A 1 108 ? -0.046 -16.386 9.721 1.00 91.00 108 LYS A O 1
ATOM 908 N N . LEU A 1 109 ? -2.222 -15.890 9.315 1.00 92.19 109 LEU A N 1
ATOM 909 C CA . LEU A 1 109 ? -2.296 -14.765 10.243 1.00 92.19 109 LEU A CA 1
ATOM 910 C C . LEU A 1 109 ? -1.904 -15.212 11.650 1.00 92.19 109 LEU A C 1
ATOM 912 O O . LEU A 1 109 ? -2.442 -16.201 12.160 1.00 92.19 109 LEU A O 1
ATOM 916 N N . ASN A 1 110 ? -0.990 -14.476 12.270 1.00 92.06 110 ASN A N 1
ATOM 917 C CA . ASN A 1 110 ? -0.693 -14.648 13.687 1.00 92.06 110 ASN A CA 1
ATOM 918 C C . ASN A 1 110 ? -1.807 -14.032 14.559 1.00 92.06 110 ASN A C 1
ATOM 920 O O . ASN A 1 110 ? -2.680 -13.322 14.062 1.00 92.06 110 ASN A O 1
ATOM 924 N N . GLU A 1 111 ? -1.784 -14.294 15.866 1.00 93.31 111 GLU A N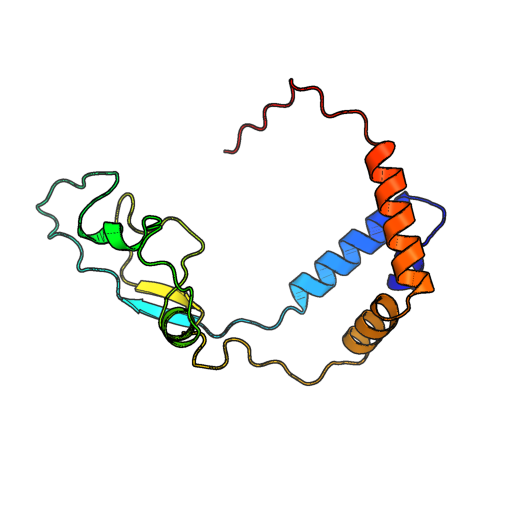 1
ATOM 925 C CA . GLU A 1 111 ? -2.825 -13.810 16.788 1.00 93.31 111 GLU A CA 1
ATOM 926 C C . GLU A 1 111 ? -2.940 -12.278 16.822 1.00 93.31 111 GLU A C 1
ATOM 928 O O . GLU A 1 111 ? -4.044 -11.744 16.897 1.00 93.31 111 GLU A O 1
ATOM 933 N N . CYS A 1 112 ? -1.826 -11.552 16.681 1.00 91.94 112 CYS A N 1
ATOM 934 C CA . CYS A 1 112 ? -1.847 -10.092 16.605 1.00 91.94 112 CYS A CA 1
ATOM 935 C C . CYS A 1 112 ? -2.525 -9.602 15.318 1.00 91.94 112 CYS A C 1
ATOM 937 O O . CYS A 1 112 ? -3.352 -8.697 15.368 1.00 91.94 112 CYS A O 1
ATOM 939 N N . GLU A 1 113 ? -2.215 -10.203 14.166 1.00 93.06 113 GLU A N 1
ATOM 940 C CA . GLU A 1 113 ? -2.860 -9.874 12.891 1.00 93.06 113 GLU A CA 1
ATOM 941 C C . GLU A 1 113 ? -4.352 -10.206 12.922 1.00 93.06 113 GLU A C 1
ATOM 943 O O . GLU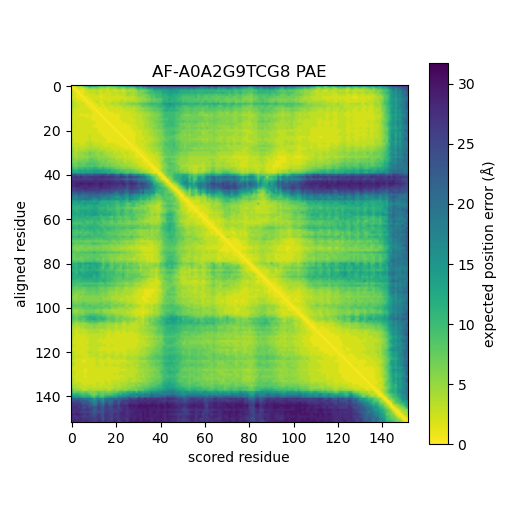 A 1 113 ? -5.154 -9.418 12.432 1.00 93.06 113 GLU A O 1
ATOM 948 N N . LYS A 1 114 ? -4.737 -11.335 13.530 1.00 94.75 114 LYS A N 1
ATOM 949 C CA . LYS A 1 114 ? -6.148 -11.690 13.729 1.00 94.75 114 LYS A CA 1
ATOM 950 C C . LYS A 1 114 ? -6.867 -10.671 14.606 1.00 94.75 114 LYS A C 1
ATOM 952 O O . LYS A 1 114 ? -7.971 -10.275 14.263 1.00 94.75 114 LYS A O 1
ATOM 957 N N . ALA A 1 115 ? -6.244 -10.216 15.694 1.00 93.81 115 ALA A N 1
ATOM 958 C CA . ALA A 1 115 ? -6.818 -9.182 16.553 1.00 93.81 115 ALA A CA 1
ATOM 959 C C . ALA A 1 115 ? -6.994 -7.845 15.810 1.00 93.81 115 ALA A C 1
ATOM 961 O O . ALA A 1 115 ? -8.007 -7.176 15.989 1.00 93.81 115 ALA A O 1
ATOM 962 N N . ILE A 1 116 ? -6.037 -7.478 14.948 1.00 94.38 116 ILE A N 1
ATOM 963 C CA . ILE A 1 116 ? -6.139 -6.300 14.075 1.00 94.38 116 ILE A CA 1
ATOM 964 C C . ILE A 1 116 ? -7.322 -6.452 13.116 1.00 94.38 116 ILE A C 1
ATOM 966 O O . ILE A 1 116 ? -8.157 -5.557 13.038 1.00 94.38 116 ILE A O 1
ATOM 970 N N . VAL A 1 117 ? -7.416 -7.587 12.419 1.00 94.56 117 VAL A N 1
ATOM 971 C CA . VAL A 1 117 ? -8.523 -7.871 11.495 1.00 94.56 117 VAL A CA 1
ATOM 972 C C . VAL A 1 117 ? -9.864 -7.815 12.229 1.00 94.56 117 VAL A C 1
ATOM 974 O O . VAL A 1 117 ? -10.734 -7.061 11.814 1.00 94.56 117 VAL A O 1
ATOM 977 N N . ALA A 1 118 ? -9.994 -8.495 13.369 1.00 95.25 118 ALA A N 1
ATOM 978 C CA . ALA A 1 118 ? -11.221 -8.504 14.163 1.00 95.25 118 ALA A CA 1
ATOM 979 C C . ALA A 1 118 ? -11.639 -7.104 14.650 1.00 95.25 118 ALA A C 1
ATOM 981 O O . ALA A 1 118 ? -12.828 -6.798 14.690 1.00 95.25 118 ALA A O 1
ATOM 982 N N . ALA A 1 119 ? -10.681 -6.237 15.002 1.00 93.62 119 ALA A N 1
ATOM 983 C CA . ALA A 1 119 ? -10.980 -4.859 15.382 1.00 93.62 119 ALA A CA 1
ATOM 984 C C . ALA A 1 119 ? -11.524 -4.042 14.199 1.00 93.62 119 ALA A C 1
ATOM 986 O O . ALA A 1 119 ? -12.513 -3.335 14.357 1.00 93.62 119 ALA A O 1
ATOM 987 N N . PHE A 1 120 ? -10.917 -4.157 13.012 1.00 94.56 120 PHE A N 1
ATOM 988 C CA . PHE A 1 120 ? -11.350 -3.412 11.822 1.00 94.56 120 PHE A CA 1
ATOM 989 C C . PHE A 1 120 ? -12.582 -4.005 11.125 1.00 94.56 120 PHE A C 1
ATOM 991 O O . PHE A 1 120 ? -13.262 -3.288 10.397 1.00 94.56 120 PHE A O 1
ATOM 998 N N . GLU A 1 121 ? -12.891 -5.281 11.352 1.00 96.06 121 GLU A N 1
ATOM 999 C CA . GLU A 1 121 ? -14.136 -5.916 10.904 1.00 96.06 121 GLU A CA 1
ATOM 1000 C C . GLU A 1 121 ? -15.325 -5.596 11.820 1.00 96.06 121 GLU A C 1
ATOM 1002 O O . GLU A 1 121 ? -16.468 -5.759 11.398 1.00 96.06 121 GLU A O 1
ATOM 1007 N N . ASN A 1 122 ? -15.086 -5.120 13.050 1.00 96.81 122 ASN A N 1
ATOM 1008 C CA . ASN A 1 122 ? -16.148 -4.671 13.946 1.00 96.81 122 ASN A CA 1
ATOM 1009 C C . ASN A 1 122 ? -16.746 -3.338 13.432 1.00 96.81 122 ASN A C 1
ATOM 1011 O O . ASN A 1 122 ? -16.057 -2.312 13.467 1.00 96.81 122 ASN A O 1
ATOM 1015 N N . PRO A 1 123 ? -18.025 -3.312 13.004 1.00 96.50 123 PRO A N 1
ATOM 1016 C CA . PRO A 1 123 ? -18.631 -2.121 12.408 1.00 96.50 123 PRO A CA 1
ATOM 1017 C C . PRO A 1 123 ? -18.759 -0.937 13.369 1.00 96.50 123 PRO A C 1
ATOM 1019 O O . PRO A 1 123 ? -18.614 0.205 12.940 1.00 96.50 123 PRO A O 1
ATOM 1022 N N . GLU A 1 124 ? -19.020 -1.188 14.656 1.00 96.00 124 GLU A N 1
ATOM 1023 C CA . GLU A 1 124 ? -19.172 -0.134 15.667 1.00 96.00 124 GLU A CA 1
ATOM 1024 C C . GLU A 1 124 ? -17.836 0.562 15.916 1.00 96.00 124 GLU A C 1
ATOM 1026 O O . GLU A 1 124 ? -17.739 1.789 15.866 1.00 96.00 124 GLU A O 1
ATOM 1031 N N . PHE A 1 125 ? -16.784 -0.238 16.109 1.00 94.94 125 PHE A N 1
ATOM 1032 C CA . PHE A 1 125 ? -15.427 0.262 16.282 1.00 94.94 125 PHE A CA 1
ATOM 1033 C C . PHE A 1 125 ? -14.956 1.034 15.044 1.00 94.94 125 PHE A C 1
ATOM 1035 O O . PHE A 1 125 ? -14.479 2.163 15.162 1.00 94.94 125 PHE A O 1
ATOM 1042 N N . TYR A 1 126 ? -15.111 0.445 13.854 1.00 94.50 126 TYR A N 1
ATOM 1043 C CA . TYR A 1 126 ? -14.682 1.064 12.602 1.00 94.50 126 TYR A CA 1
ATOM 1044 C C . TYR A 1 126 ? -15.445 2.362 12.320 1.00 94.50 126 TYR A C 1
ATOM 1046 O O . TYR A 1 126 ? -14.833 3.374 11.981 1.00 94.50 126 TYR A O 1
ATOM 1054 N N . GLY A 1 127 ? -16.767 2.354 12.505 1.00 95.81 127 GLY A N 1
ATOM 1055 C CA . GLY A 1 127 ? -17.611 3.531 12.321 1.00 95.81 127 GLY A CA 1
ATOM 1056 C C . GLY A 1 127 ? -17.198 4.679 13.238 1.00 95.81 127 GLY A C 1
ATOM 1057 O O . GLY A 1 127 ? -16.945 5.782 12.752 1.00 95.81 127 GLY A O 1
ATOM 1058 N N . LEU A 1 128 ? -17.047 4.407 14.538 1.00 95.50 128 LEU A N 1
ATOM 1059 C CA . LEU A 1 128 ? -16.623 5.410 15.517 1.00 95.50 128 LEU A CA 1
ATOM 1060 C C . LEU A 1 128 ? -15.232 5.969 15.197 1.00 95.50 128 LEU A C 1
ATOM 1062 O O . LEU A 1 128 ? -15.038 7.185 15.214 1.00 95.50 128 LEU A O 1
ATOM 1066 N N . TRP A 1 129 ? -14.277 5.103 14.851 1.00 94.94 129 TRP A N 1
ATOM 1067 C CA . TRP A 1 129 ? -12.929 5.524 14.472 1.00 94.94 129 TRP A CA 1
ATOM 1068 C C . TRP A 1 129 ? -12.940 6.477 13.269 1.00 94.94 129 TRP A C 1
ATOM 1070 O O . TRP A 1 129 ? -12.314 7.535 13.309 1.00 94.94 129 TRP A O 1
ATOM 1080 N N . ILE A 1 130 ? -13.705 6.155 12.221 1.00 94.94 130 ILE A N 1
ATOM 1081 C CA . ILE A 1 130 ? -13.841 7.012 11.036 1.00 94.94 130 ILE A CA 1
ATOM 1082 C C . ILE A 1 130 ? -14.512 8.346 11.388 1.00 94.94 130 ILE A C 1
ATOM 1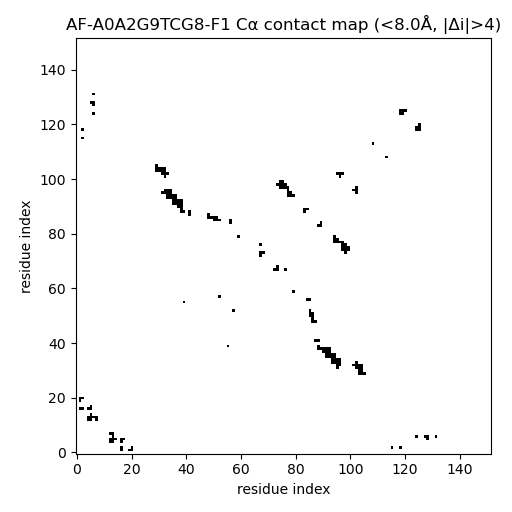084 O O . ILE A 1 130 ? -14.073 9.389 10.904 1.00 94.94 130 ILE A O 1
ATOM 1088 N N . THR A 1 131 ? -15.540 8.348 12.241 1.00 95.38 131 THR A N 1
ATOM 1089 C CA . THR A 1 131 ? -16.174 9.589 12.711 1.00 95.38 131 THR A CA 1
ATOM 1090 C C . THR A 1 131 ? -15.179 10.493 13.435 1.00 95.38 131 THR A C 1
ATOM 1092 O O . THR A 1 131 ? -15.129 11.685 13.137 1.00 95.38 131 THR A O 1
ATOM 1095 N N . LEU A 1 132 ? -14.356 9.941 14.329 1.00 94.31 132 LEU A N 1
ATOM 1096 C CA . LEU A 1 132 ? -13.337 10.701 15.058 1.00 94.31 132 LEU A CA 1
ATOM 1097 C C . LEU A 1 132 ? -12.290 11.301 14.109 1.00 94.31 132 LEU A C 1
ATOM 1099 O O . LEU A 1 132 ? -12.019 12.496 14.192 1.00 94.31 132 LEU A O 1
ATOM 1103 N N . LEU A 1 133 ? -11.798 10.527 13.135 1.00 92.50 133 LEU A N 1
ATOM 1104 C CA . LEU A 1 133 ? -10.875 11.028 12.106 1.00 92.50 133 LEU A CA 1
ATOM 1105 C C . LEU A 1 133 ? -11.479 12.172 11.272 1.00 92.50 133 LEU A C 1
ATOM 1107 O O . LEU A 1 133 ? -10.772 13.087 10.849 1.00 92.50 133 LEU A O 1
ATOM 1111 N N . LEU A 1 134 ? -12.787 12.130 11.002 1.00 92.38 134 LEU A N 1
ATOM 1112 C CA . LEU A 1 134 ? -13.479 13.200 10.281 1.00 92.38 134 LEU A CA 1
ATOM 1113 C C . LEU A 1 134 ? -13.622 14.474 11.118 1.00 92.38 134 LEU A C 1
ATOM 1115 O O . LEU A 1 134 ? -13.526 15.561 10.549 1.00 92.38 134 LEU A O 1
ATOM 1119 N N . ILE A 1 135 ? -13.859 14.348 12.428 1.00 91.38 135 ILE A N 1
ATOM 1120 C CA . ILE A 1 135 ? -13.899 15.483 13.362 1.00 91.38 135 ILE A CA 1
ATOM 1121 C C . ILE A 1 135 ? -12.521 16.143 13.405 1.00 91.38 135 ILE A C 1
ATOM 1123 O O . ILE A 1 135 ? -12.402 17.314 13.059 1.00 91.38 135 ILE A O 1
ATOM 1127 N N . GLU A 1 136 ? -11.470 15.364 13.662 1.00 89.69 136 GLU A N 1
ATOM 1128 C CA . GLU A 1 136 ? -10.085 15.853 13.689 1.00 89.69 136 GLU A CA 1
ATOM 1129 C C . GLU A 1 136 ? -9.700 16.556 12.386 1.00 89.69 136 GLU A C 1
ATOM 1131 O O . GLU A 1 136 ? -9.102 17.627 12.400 1.00 89.69 136 GLU A O 1
ATOM 1136 N N . LYS A 1 137 ? -10.089 15.993 11.234 1.00 87.56 137 LYS A N 1
ATOM 1137 C CA . LYS A 1 137 ? -9.814 16.605 9.930 1.00 87.56 137 LYS A CA 1
ATOM 1138 C C . LYS A 1 137 ? -10.506 17.959 9.741 1.00 87.56 137 LYS A C 1
ATOM 1140 O O . LYS A 1 137 ? -9.968 18.794 9.019 1.00 87.56 137 LYS A O 1
ATOM 1145 N N . ARG A 1 138 ? -11.696 18.162 10.314 1.00 85.25 138 ARG A N 1
ATOM 1146 C CA . ARG A 1 138 ? -12.412 19.451 10.268 1.00 85.25 138 ARG A CA 1
ATOM 1147 C C . ARG A 1 138 ? -11.814 20.470 11.230 1.00 85.25 138 ARG A C 1
ATOM 1149 O O . ARG A 1 138 ? -11.826 21.653 10.915 1.00 85.25 138 ARG A O 1
ATOM 1156 N N . ASP A 1 139 ? -11.301 19.999 12.360 1.00 81.75 139 ASP A N 1
ATOM 1157 C CA . ASP A 1 139 ? -10.678 20.836 13.385 1.00 81.75 139 ASP A CA 1
ATOM 1158 C C . ASP A 1 139 ? -9.254 21.269 13.000 1.00 81.75 139 ASP A C 1
ATOM 1160 O O . ASP A 1 139 ? -8.713 22.221 13.571 1.00 81.75 139 ASP A O 1
ATOM 1164 N N . LEU A 1 140 ? -8.644 20.613 12.003 1.00 77.62 140 LEU A N 1
ATOM 1165 C CA . LEU A 1 140 ? -7.409 21.094 11.396 1.00 77.62 140 LEU A CA 1
ATOM 1166 C C . LEU A 1 140 ? -7.648 22.489 10.795 1.00 77.62 140 LEU A C 1
ATOM 1168 O O . LEU A 1 140 ? -8.538 22.642 9.953 1.00 77.62 140 LEU A O 1
ATOM 1172 N N . PRO A 1 141 ? -6.840 23.503 11.165 1.00 74.06 141 PRO A N 1
ATOM 1173 C CA . PRO A 1 141 ? -6.926 24.804 10.524 1.00 74.06 141 PRO A CA 1
ATOM 1174 C C . PRO A 1 141 ? -6.733 24.612 9.022 1.00 74.06 141 PRO A C 1
ATOM 1176 O O . PRO A 1 141 ? -5.843 23.861 8.610 1.00 74.06 141 PRO A O 1
ATOM 1179 N N . GLU A 1 142 ? -7.565 25.277 8.212 1.00 63.84 142 GLU A N 1
ATOM 1180 C CA . GLU A 1 142 ? -7.413 25.266 6.760 1.00 63.84 142 GLU A CA 1
ATOM 1181 C C . GLU A 1 142 ? -5.937 25.493 6.429 1.00 63.84 142 GLU A C 1
ATOM 1183 O O . GLU A 1 142 ? -5.329 26.483 6.857 1.00 63.84 142 GLU A O 1
ATOM 1188 N N . LEU A 1 143 ? -5.343 24.539 5.706 1.00 57.78 143 LEU A N 1
ATOM 1189 C CA . LEU A 1 143 ? -4.061 24.744 5.052 1.00 57.78 143 LEU A CA 1
ATOM 1190 C C . LEU A 1 143 ? -4.242 25.989 4.192 1.00 57.78 143 LEU A C 1
ATOM 1192 O O . LEU A 1 143 ? -4.820 25.909 3.110 1.00 57.78 143 LEU A O 1
ATOM 1196 N N . LYS A 1 144 ? -3.795 27.148 4.690 1.00 52.03 144 LYS A N 1
ATOM 1197 C CA . LYS A 1 144 ? -3.792 28.378 3.904 1.00 52.03 144 LYS A CA 1
ATOM 1198 C C . LYS A 1 144 ? -3.128 28.035 2.577 1.00 52.03 144 LYS A C 1
ATOM 1200 O O . LYS A 1 144 ? -2.068 27.397 2.580 1.00 52.03 144 LYS A O 1
ATOM 1205 N N . GLU A 1 145 ? -3.721 28.478 1.472 1.00 53.59 145 GLU A N 1
ATOM 1206 C CA . GLU A 1 145 ? -3.207 28.301 0.103 1.00 53.59 145 GLU A CA 1
ATOM 1207 C C . GLU A 1 145 ? -1.726 28.720 -0.044 1.00 53.59 145 GLU A C 1
ATOM 1209 O O . GLU A 1 145 ? -1.048 28.329 -0.987 1.00 53.59 145 GLU A O 1
ATOM 1214 N N . SER A 1 146 ? -1.183 29.457 0.931 1.00 52.94 146 SER A N 1
ATOM 1215 C CA . SER A 1 146 ? 0.232 29.797 1.078 1.00 52.94 146 SER A CA 1
ATOM 1216 C C . SER A 1 146 ? 1.162 28.650 1.517 1.00 52.94 146 SER A C 1
ATOM 1218 O O . SER A 1 146 ? 2.367 28.872 1.631 1.00 52.94 146 SER A O 1
ATOM 1220 N N . THR A 1 147 ? 0.666 27.443 1.801 1.00 48.75 147 THR A N 1
ATOM 1221 C CA . THR A 1 147 ? 1.515 26.318 2.238 1.00 48.75 147 THR A CA 1
ATOM 1222 C C . THR A 1 147 ? 2.129 25.605 1.031 1.00 48.75 147 THR A C 1
ATOM 1224 O O . THR A 1 147 ? 1.684 24.540 0.607 1.00 48.75 147 THR A O 1
ATOM 1227 N N . VAL A 1 148 ? 3.169 26.209 0.454 1.00 53.25 148 VAL A N 1
ATOM 1228 C CA . VAL A 1 148 ? 3.983 25.588 -0.598 1.00 53.25 148 VAL A CA 1
ATOM 1229 C C . VAL A 1 148 ? 4.931 24.573 0.038 1.00 53.25 148 VAL A C 1
ATOM 1231 O O . VAL A 1 148 ? 5.914 24.935 0.684 1.00 53.25 148 VAL A O 1
ATOM 1234 N N . TRP A 1 149 ? 4.667 23.285 -0.170 1.00 51.19 149 TRP A N 1
ATOM 1235 C CA . TRP A 1 149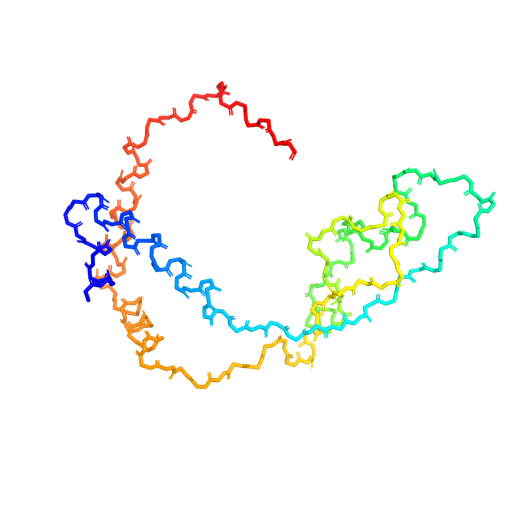 ? 5.638 22.237 0.129 1.00 51.19 149 TRP A CA 1
ATOM 1236 C C . TRP A 1 149 ? 6.723 22.246 -0.949 1.00 51.19 149 TRP A C 1
ATOM 1238 O O . TRP A 1 149 ? 6.502 21.786 -2.069 1.00 51.19 149 TRP A O 1
ATOM 1248 N N . ILE A 1 150 ? 7.910 22.759 -0.622 1.00 44.56 150 ILE A N 1
ATOM 1249 C CA . ILE A 1 150 ? 9.101 22.515 -1.440 1.00 44.56 150 ILE A CA 1
ATOM 1250 C C . ILE A 1 150 ? 9.520 21.069 -1.182 1.00 44.56 150 ILE A C 1
ATOM 1252 O O . ILE A 1 150 ? 10.144 20.754 -0.167 1.00 44.56 150 ILE A O 1
ATOM 1256 N N . VAL A 1 151 ? 9.142 20.179 -2.094 1.00 44.59 151 VAL A N 1
ATOM 1257 C CA . VAL A 1 151 ? 9.657 18.810 -2.122 1.00 44.59 151 VAL A CA 1
ATOM 1258 C C . VAL A 1 151 ? 11.113 18.887 -2.594 1.00 44.59 151 VAL A C 1
ATOM 1260 O O . VAL A 1 151 ? 11.370 19.299 -3.724 1.00 44.59 151 VAL A O 1
ATOM 1263 N N . LYS A 1 152 ? 12.052 18.568 -1.697 1.00 37.69 152 LYS A N 1
ATOM 1264 C CA . LYS A 1 152 ? 13.478 18.390 -2.016 1.00 37.69 152 LYS A CA 1
ATOM 1265 C C . LYS A 1 152 ? 13.729 17.074 -2.744 1.00 37.69 152 LYS A C 1
ATOM 1267 O O . LYS A 1 152 ? 13.065 16.074 -2.388 1.00 37.69 152 LYS A O 1
#

Sequence (152 aa):
ILLSKLIDEEQIYREKSSEELAYWLKKNKARTIRMNWMCPKKPQERVFLKCGIRPDNMSLAYDSENLPNSEDKWNSTVFFSKQFGCYKWPETISVVVFAKRPQINRPKLNECEKAIVAAFENPEFYGLWITLLLIEKRDLPELKESTVWIVK

Mean predicted aligned error: 8.83 Å

Solvent-accessible surface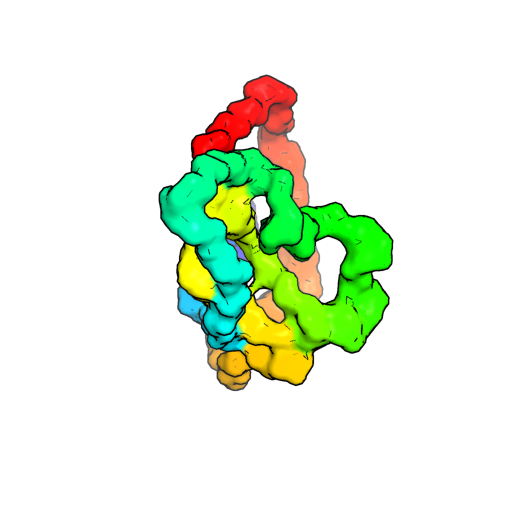 area (backbone atoms only — not comparable to full-atom values): 9540 Å² total; per-residue (Å²): 112,60,76,66,25,50,65,44,90,50,65,69,48,22,52,52,30,48,51,53,49,51,50,50,52,64,73,66,52,73,64,66,41,66,38,76,44,77,45,70,79,75,74,61,93,88,56,83,80,65,70,55,92,42,89,87,42,48,88,74,52,91,51,88,89,74,56,62,85,42,70,71,47,41,30,68,45,81,74,76,95,64,92,69,44,42,68,63,65,59,78,57,44,85,32,64,43,41,64,78,42,83,41,55,78,74,74,84,77,49,73,69,55,47,50,52,50,55,49,65,69,33,62,69,58,39,51,50,32,52,52,51,55,52,50,54,61,67,70,45,74,78,78,54,92,82,72,75,79,82,82,127

pLDDT: mean 85.45, std 13.19, range [37.69, 96.81]